Protein AF-A0A5J9T628-F1 (afdb_monomer)

Structure (mmCIF, N/CA/C/O backbone):
data_AF-A0A5J9T628-F1
#
_entry.id   AF-A0A5J9T628-F1
#
loop_
_atom_site.group_PDB
_atom_site.id
_atom_site.type_symbol
_atom_site.label_atom_id
_atom_site.label_alt_id
_atom_site.label_comp_id
_atom_site.label_asym_id
_atom_site.label_entity_id
_atom_site.label_seq_id
_atom_site.pdbx_PDB_ins_code
_atom_site.Cartn_x
_atom_site.Cartn_y
_atom_site.Cartn_z
_atom_site.occupancy
_atom_site.B_iso_or_equiv
_atom_site.auth_seq_id
_atom_site.auth_comp_id
_atom_site.auth_asym_id
_atom_site.auth_atom_id
_atom_site.pdbx_PDB_model_num
ATOM 1 N N . MET A 1 1 ? 16.842 4.714 -14.195 1.00 42.12 1 MET A N 1
ATOM 2 C CA . MET A 1 1 ? 15.556 5.213 -13.663 1.00 42.12 1 MET A CA 1
ATOM 3 C C . MET A 1 1 ? 15.803 5.687 -12.244 1.00 42.12 1 MET A C 1
ATOM 5 O O . MET A 1 1 ? 16.270 4.895 -11.438 1.00 42.12 1 MET A O 1
ATOM 9 N N . LEU A 1 2 ? 15.617 6.976 -11.958 1.00 43.69 2 LEU A N 1
ATOM 10 C CA . LEU A 1 2 ? 15.741 7.476 -10.588 1.00 43.69 2 LEU A CA 1
ATOM 11 C C . LEU A 1 2 ? 14.472 7.066 -9.833 1.00 43.69 2 LEU A C 1
ATOM 13 O O . LEU A 1 2 ? 13.402 7.602 -10.114 1.00 43.69 2 LEU A O 1
ATOM 17 N N . VAL A 1 3 ? 14.582 6.124 -8.895 1.00 52.53 3 VAL A N 1
ATOM 18 C CA . VAL A 1 3 ? 13.512 5.878 -7.921 1.00 52.53 3 VAL A CA 1
ATOM 19 C C . VAL A 1 3 ? 13.426 7.137 -7.067 1.00 52.53 3 VAL A C 1
ATOM 21 O O . VAL A 1 3 ? 14.345 7.440 -6.304 1.00 52.53 3 VAL A O 1
ATOM 24 N N . ARG A 1 4 ? 12.377 7.938 -7.266 1.00 54.97 4 ARG A N 1
ATOM 25 C CA . ARG A 1 4 ? 12.189 9.161 -6.488 1.00 54.97 4 ARG A CA 1
ATOM 26 C C . ARG A 1 4 ? 11.951 8.772 -5.024 1.00 54.97 4 ARG A C 1
ATOM 28 O O . ARG A 1 4 ? 11.058 7.968 -4.761 1.00 54.97 4 ARG A O 1
ATOM 35 N N . PRO A 1 5 ? 12.730 9.307 -4.068 1.00 55.50 5 PRO A N 1
ATOM 36 C CA . PRO A 1 5 ? 12.501 9.033 -2.657 1.00 55.50 5 PRO A CA 1
ATOM 37 C C . PRO A 1 5 ? 11.114 9.539 -2.243 1.00 55.50 5 PRO A C 1
ATOM 39 O O . PRO A 1 5 ? 10.674 10.597 -2.695 1.00 55.50 5 PRO A O 1
ATOM 42 N N . ARG A 1 6 ? 10.426 8.773 -1.387 1.00 59.06 6 ARG A N 1
ATOM 43 C CA . ARG A 1 6 ? 9.076 9.098 -0.908 1.00 59.06 6 ARG A CA 1
ATOM 44 C C . ARG A 1 6 ? 9.070 10.454 -0.181 1.00 59.06 6 ARG A C 1
ATOM 46 O O . ARG A 1 6 ? 9.740 10.571 0.847 1.00 59.06 6 ARG A O 1
ATOM 53 N N . PRO A 1 7 ? 8.321 11.469 -0.652 1.00 58.69 7 PRO A N 1
ATOM 54 C CA . PRO A 1 7 ? 8.175 12.715 0.091 1.00 58.69 7 PRO A CA 1
ATOM 55 C C . PRO A 1 7 ? 7.402 12.490 1.398 1.00 58.69 7 PRO A C 1
ATOM 57 O O . PRO A 1 7 ? 6.512 11.647 1.477 1.00 58.69 7 PRO A O 1
ATOM 60 N N . SER A 1 8 ? 7.680 13.299 2.422 1.00 58.09 8 SER A N 1
ATOM 61 C CA . SER A 1 8 ? 6.969 13.282 3.715 1.00 58.09 8 SER A CA 1
ATOM 62 C C . SER A 1 8 ? 5.452 13.518 3.597 1.00 58.09 8 SER A C 1
ATOM 64 O O . SER A 1 8 ? 4.699 13.138 4.490 1.00 58.09 8 SER A O 1
ATOM 66 N N . SER A 1 9 ? 5.005 14.081 2.469 1.00 57.72 9 SER A N 1
ATOM 67 C CA . SER A 1 9 ? 3.599 14.265 2.077 1.00 57.72 9 SER A CA 1
ATOM 68 C C . SER A 1 9 ? 2.857 12.950 1.753 1.00 57.72 9 SER A C 1
ATOM 70 O O . SER A 1 9 ? 1.634 12.921 1.709 1.00 57.72 9 SER A O 1
ATOM 72 N N . CYS A 1 10 ? 3.578 11.840 1.556 1.00 67.88 10 CYS A N 1
ATOM 73 C CA . CYS A 1 10 ? 3.021 10.518 1.241 1.00 67.88 10 CYS A CA 1
ATOM 74 C C . CYS A 1 10 ? 2.505 9.712 2.428 1.00 67.88 10 CYS A C 1
ATOM 76 O O . CYS A 1 10 ? 2.145 8.542 2.267 1.00 67.88 10 CYS A O 1
ATOM 78 N N . ARG A 1 11 ? 2.578 10.266 3.637 1.00 67.12 11 ARG A N 1
ATOM 79 C CA . ARG A 1 11 ? 2.102 9.555 4.815 1.00 67.12 11 ARG A CA 1
ATOM 80 C C . ARG A 1 11 ? 0.622 9.253 4.619 1.00 67.12 11 ARG A C 1
ATOM 82 O O . ARG A 1 11 ? -0.136 10.145 4.228 1.00 67.12 11 ARG A O 1
ATOM 89 N N . VAL A 1 12 ? 0.198 8.029 4.922 1.00 68.06 12 VAL A N 1
ATOM 90 C CA . VAL A 1 12 ? -1.226 7.759 5.068 1.00 68.06 12 VAL A CA 1
ATOM 91 C C . VAL A 1 12 ? -1.638 8.545 6.302 1.00 68.06 12 VAL A C 1
ATOM 93 O O . VAL A 1 12 ? -1.430 8.120 7.434 1.00 68.06 12 VAL A O 1
ATOM 96 N N . THR A 1 13 ? -2.136 9.767 6.096 1.00 58.00 13 THR A N 1
ATOM 97 C CA . THR A 1 13 ? -2.613 10.582 7.212 1.00 58.00 13 THR A CA 1
ATOM 98 C C . THR A 1 13 ? -3.650 9.745 7.944 1.00 58.00 13 THR A C 1
ATOM 100 O O .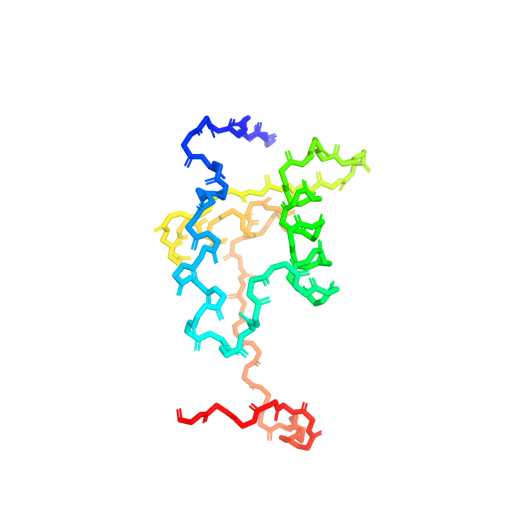 THR A 1 13 ? -4.610 9.265 7.338 1.00 58.00 13 THR A O 1
ATOM 103 N N . SER A 1 14 ? -3.407 9.494 9.228 1.00 56.66 14 SER A N 1
ATOM 104 C CA . SER A 1 14 ? -4.252 8.683 10.091 1.00 56.66 14 SER A CA 1
ATOM 105 C C . SER A 1 14 ? -5.567 9.414 10.349 1.00 56.66 14 SER A C 1
ATOM 107 O O . SER A 1 14 ? -5.890 9.842 11.451 1.00 56.66 14 SER A O 1
ATOM 109 N N . ARG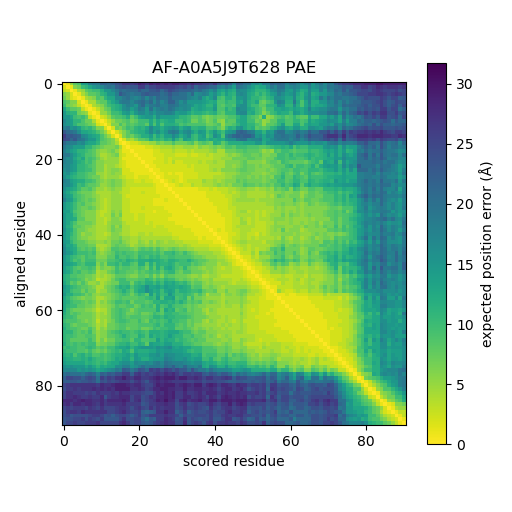 A 1 15 ? -6.406 9.523 9.319 1.00 57.03 15 ARG A N 1
ATOM 110 C CA . ARG A 1 15 ? -7.829 9.825 9.462 1.00 57.03 15 ARG A CA 1
ATOM 111 C C . ARG A 1 15 ? -8.578 8.554 9.875 1.00 57.03 15 ARG A C 1
ATOM 113 O O . ARG A 1 15 ? -9.704 8.320 9.434 1.00 57.03 15 ARG A O 1
ATOM 120 N N . THR A 1 16 ? -7.933 7.726 10.701 1.00 62.97 16 THR A N 1
ATOM 121 C CA . THR A 1 16 ? -8.385 6.397 11.102 1.00 62.97 16 THR A CA 1
ATOM 122 C C . THR A 1 16 ? -9.777 6.444 11.730 1.00 62.97 16 THR A C 1
ATOM 124 O O . THR A 1 16 ? -10.605 5.662 11.282 1.00 62.97 16 THR A O 1
ATOM 127 N N . PRO A 1 17 ? -10.171 7.407 12.593 1.00 70.88 17 PRO A N 1
ATOM 128 C CA . PRO A 1 17 ? -11.505 7.357 13.195 1.00 70.88 17 PRO A CA 1
ATOM 129 C C . PRO A 1 17 ? -12.634 7.571 12.177 1.00 70.88 17 PRO A C 1
ATOM 131 O O . PRO A 1 17 ? -13.611 6.830 12.161 1.00 70.88 17 PRO A O 1
ATOM 134 N N . ALA A 1 18 ? -12.496 8.558 11.284 1.00 80.88 18 ALA A N 1
ATOM 135 C CA . ALA A 1 18 ? -13.539 8.867 10.304 1.00 80.88 18 ALA A CA 1
ATOM 136 C C . ALA A 1 18 ? -13.590 7.845 9.159 1.00 80.88 18 ALA A C 1
ATOM 138 O O . ALA A 1 18 ? -14.657 7.612 8.594 1.00 80.88 18 ALA A O 1
ATOM 139 N N . ALA A 1 19 ? -12.450 7.253 8.792 1.00 81.06 19 ALA A N 1
ATOM 140 C CA . ALA A 1 19 ? -12.404 6.166 7.821 1.00 81.06 19 ALA A CA 1
ATOM 141 C C . ALA A 1 19 ? -13.021 4.883 8.397 1.00 81.06 19 ALA A C 1
ATOM 143 O O . ALA A 1 19 ? -13.889 4.297 7.757 1.00 81.06 19 ALA A O 1
ATOM 144 N N . LEU A 1 20 ? -12.655 4.503 9.625 1.00 84.94 20 LEU A N 1
ATOM 145 C CA . LEU A 1 20 ? -13.232 3.348 10.317 1.00 84.94 20 LEU A CA 1
ATOM 146 C C . LEU A 1 20 ? -14.747 3.509 10.495 1.00 84.94 20 LEU A C 1
ATOM 148 O O . LEU A 1 20 ? -15.493 2.594 10.161 1.00 84.94 20 LEU A O 1
ATOM 152 N N . ALA A 1 21 ? -15.216 4.695 10.899 1.00 86.75 21 ALA A N 1
ATOM 153 C CA . ALA A 1 21 ? -16.646 4.982 11.020 1.00 86.75 21 ALA A CA 1
ATOM 154 C C . ALA A 1 21 ? -17.398 4.829 9.686 1.00 86.75 21 ALA A C 1
ATOM 156 O O . ALA A 1 21 ? -18.469 4.230 9.654 1.00 86.75 21 ALA A O 1
ATOM 157 N N . ARG A 1 22 ? -16.830 5.314 8.572 1.00 87.12 22 ARG A N 1
ATOM 158 C CA . ARG A 1 22 ? -17.414 5.131 7.227 1.00 87.12 22 ARG A CA 1
ATOM 159 C C . ARG A 1 22 ? -17.491 3.670 6.803 1.00 87.12 22 ARG A C 1
ATOM 161 O O . ARG A 1 22 ? -18.385 3.309 6.049 1.00 87.12 22 ARG A O 1
ATOM 168 N N . LEU A 1 23 ? -16.558 2.854 7.276 1.00 85.62 23 LEU A N 1
ATOM 169 C CA . LEU A 1 23 ? -16.504 1.423 7.002 1.00 85.62 23 LEU A CA 1
ATOM 170 C C . LEU A 1 23 ? -17.324 0.599 8.008 1.00 85.62 23 LEU A C 1
ATOM 172 O O . LEU A 1 23 ? -17.359 -0.622 7.898 1.00 85.62 23 LEU A O 1
ATOM 176 N N . GLY A 1 24 ? -17.967 1.239 8.993 1.00 91.69 24 GLY A N 1
ATOM 177 C CA . GLY A 1 24 ? -18.705 0.547 10.051 1.00 91.69 24 GLY A CA 1
ATOM 178 C C . GLY A 1 24 ? -17.810 -0.254 11.003 1.00 91.69 24 GLY A C 1
ATOM 179 O O . GLY A 1 24 ? -18.285 -1.169 11.671 1.00 91.69 24 GLY A O 1
ATOM 180 N N . VAL A 1 25 ? -16.517 0.068 11.071 1.00 90.06 25 VAL A N 1
ATOM 181 C CA . VAL A 1 25 ? -15.552 -0.614 11.938 1.00 90.06 25 VAL A CA 1
ATOM 182 C C . VAL A 1 25 ? -15.484 0.107 13.279 1.00 90.06 25 VAL A C 1
ATOM 184 O O . VAL A 1 25 ? -15.156 1.293 13.352 1.00 90.06 25 VAL A O 1
ATOM 187 N N . ALA A 1 26 ? -15.779 -0.619 14.358 1.00 90.19 26 ALA A N 1
ATOM 188 C CA . ALA A 1 26 ? -15.690 -0.081 15.708 1.00 90.19 26 ALA A CA 1
ATOM 189 C C . ALA A 1 26 ? -14.239 0.281 16.058 1.00 90.19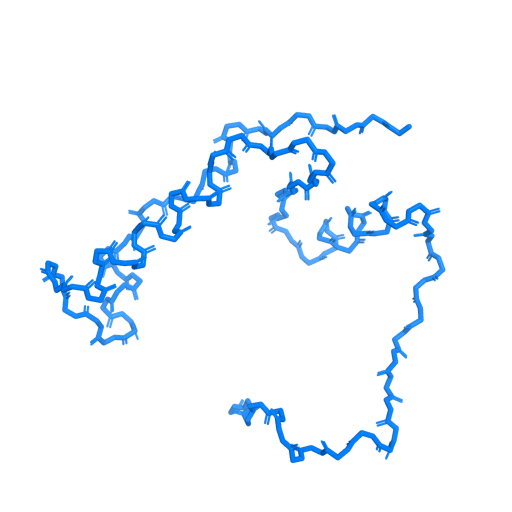 26 ALA A C 1
ATOM 191 O O . ALA A 1 26 ? -13.322 -0.533 15.899 1.00 90.19 26 ALA A O 1
ATOM 192 N N . ALA A 1 27 ? -14.038 1.495 16.572 1.00 85.88 27 ALA A N 1
ATOM 193 C CA . ALA A 1 27 ? -12.748 1.915 17.104 1.00 85.88 27 ALA A CA 1
ATOM 194 C C . ALA A 1 27 ? -12.317 0.988 18.256 1.00 85.88 27 ALA A C 1
ATOM 196 O O . ALA A 1 27 ? -13.147 0.565 19.060 1.00 85.88 27 ALA A O 1
ATOM 197 N N . GLY A 1 28 ? -11.028 0.644 18.318 1.00 86.75 28 GLY A N 1
ATOM 198 C CA . GLY A 1 28 ? -10.486 -0.270 19.332 1.00 86.75 28 GLY A CA 1
ATOM 199 C C . GLY A 1 28 ? -10.836 -1.751 19.135 1.00 86.75 28 GLY A C 1
ATOM 200 O O . GLY A 1 28 ? -10.431 -2.581 19.945 1.00 86.75 28 GLY A O 1
ATOM 201 N N . SER A 1 29 ? -11.563 -2.112 18.073 1.00 92.19 29 SER A N 1
ATOM 202 C CA . SER A 1 29 ? -11.776 -3.518 17.714 1.00 92.19 29 SER A CA 1
ATOM 203 C C . SER A 1 29 ? -10.501 -4.167 17.165 1.00 92.19 29 SER A C 1
ATOM 205 O O . SER A 1 29 ? -9.609 -3.491 16.651 1.00 92.19 29 SER A O 1
ATOM 207 N N . ALA A 1 30 ? -10.446 -5.503 17.188 1.00 93.56 30 ALA A N 1
ATOM 208 C CA . ALA A 1 30 ? -9.367 -6.255 16.544 1.00 93.56 30 ALA A CA 1
ATOM 209 C C . ALA A 1 30 ? -9.262 -5.951 15.035 1.00 93.56 30 ALA A C 1
ATOM 211 O O . ALA A 1 30 ? -8.163 -5.866 14.496 1.00 93.56 30 ALA A O 1
ATOM 212 N N . ALA A 1 31 ? -10.398 -5.721 14.367 1.00 89.81 31 ALA A N 1
ATOM 213 C CA . ALA A 1 31 ? -10.429 -5.332 12.959 1.00 89.81 31 ALA A CA 1
ATOM 214 C C . ALA A 1 31 ? -9.774 -3.961 12.728 1.00 89.81 31 ALA A C 1
ATOM 216 O O . ALA A 1 31 ? -8.974 -3.813 11.807 1.00 89.81 31 ALA A O 1
ATOM 21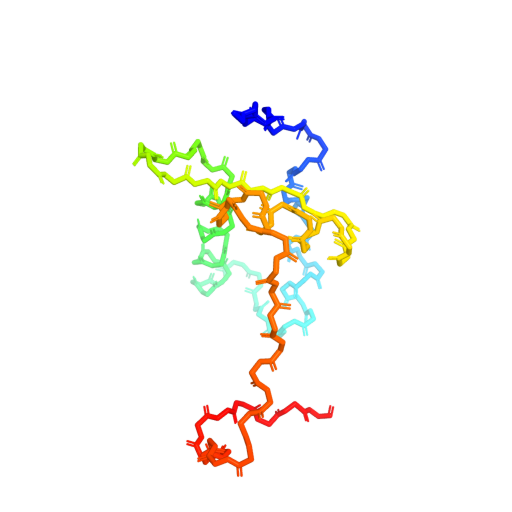7 N N . ALA A 1 32 ? -10.057 -2.975 13.588 1.00 89.81 32 ALA A N 1
ATOM 218 C CA . ALA A 1 32 ? -9.404 -1.669 13.521 1.00 89.81 32 ALA A CA 1
ATOM 219 C C . ALA A 1 32 ? -7.883 -1.783 13.721 1.00 89.81 32 ALA A C 1
ATOM 221 O O . ALA A 1 32 ? -7.127 -1.183 12.960 1.00 89.81 32 ALA A O 1
ATOM 222 N N . ALA A 1 33 ? -7.436 -2.598 14.681 1.00 89.94 33 ALA A N 1
ATOM 223 C CA . ALA A 1 33 ? -6.012 -2.822 14.932 1.00 89.94 33 ALA A CA 1
ATOM 224 C C . ALA A 1 33 ? -5.298 -3.464 13.727 1.00 89.94 33 ALA A C 1
ATOM 226 O O . ALA A 1 33 ? -4.194 -3.059 13.366 1.00 89.94 33 ALA A O 1
ATOM 227 N N . GLU A 1 34 ? -5.939 -4.425 13.059 1.00 90.62 34 GLU A N 1
ATOM 228 C CA . GLU A 1 34 ? -5.365 -5.078 11.878 1.00 90.62 34 GLU A CA 1
ATOM 229 C C . GLU A 1 34 ? -5.312 -4.144 10.658 1.00 90.62 34 GLU A C 1
ATOM 231 O O . GLU A 1 34 ? -4.345 -4.155 9.888 1.00 90.62 34 GLU A O 1
ATOM 236 N N . MET A 1 35 ? -6.315 -3.276 10.504 1.00 88.94 35 MET A N 1
ATOM 237 C CA . MET A 1 35 ? -6.289 -2.216 9.495 1.00 88.94 35 MET A CA 1
ATOM 238 C C . MET A 1 35 ? -5.146 -1.230 9.755 1.00 88.94 35 MET A C 1
ATOM 240 O O . MET A 1 35 ? -4.397 -0.917 8.831 1.00 88.94 35 MET A O 1
ATOM 244 N N . GLU A 1 36 ? -4.959 -0.781 10.998 1.00 86.25 36 GLU A N 1
ATOM 245 C CA . GLU A 1 36 ? -3.838 0.089 11.378 1.00 86.25 36 GLU A CA 1
ATOM 246 C C . GLU A 1 36 ? -2.484 -0.579 11.122 1.00 86.25 36 GLU A C 1
ATOM 248 O O . GLU A 1 36 ? -1.588 0.043 10.546 1.00 86.25 36 GLU A O 1
ATOM 253 N N . ARG A 1 37 ? -2.354 -1.868 11.455 1.00 87.00 37 ARG A N 1
ATOM 254 C CA . ARG A 1 37 ? -1.159 -2.664 11.149 1.00 87.00 37 ARG A CA 1
ATOM 255 C C . ARG A 1 37 ? -0.876 -2.685 9.647 1.00 87.00 37 ARG A C 1
ATOM 257 O O . ARG A 1 37 ? 0.263 -2.474 9.231 1.00 87.00 37 ARG A O 1
ATOM 264 N N . THR A 1 38 ? -1.908 -2.903 8.835 1.00 85.88 38 THR A N 1
ATOM 265 C CA . THR A 1 38 ? -1.802 -2.933 7.370 1.00 85.88 38 THR A CA 1
ATOM 266 C C . THR A 1 38 ? -1.354 -1.589 6.806 1.00 85.88 38 THR A C 1
ATOM 268 O O . THR A 1 38 ? -0.420 -1.545 6.006 1.00 85.88 38 THR A O 1
ATOM 271 N N . LEU A 1 39 ? -1.944 -0.488 7.274 1.00 83.31 39 LEU A N 1
ATOM 272 C CA . LEU A 1 39 ? -1.525 0.860 6.883 1.00 83.31 39 LEU A CA 1
ATOM 273 C C . LEU A 1 39 ? -0.071 1.139 7.286 1.00 83.31 39 LEU A C 1
ATOM 275 O O . LEU A 1 39 ? 0.692 1.681 6.488 1.00 83.31 39 LEU A O 1
ATOM 279 N N . GLY A 1 40 ? 0.344 0.695 8.475 1.00 82.44 40 GLY A N 1
ATOM 280 C CA . GLY A 1 40 ? 1.731 0.793 8.928 1.00 82.44 40 GLY A CA 1
ATOM 281 C C . GLY A 1 40 ? 2.714 0.092 7.987 1.00 82.44 40 GLY A C 1
ATOM 282 O O . GLY A 1 40 ? 3.753 0.659 7.654 1.00 82.44 40 GLY A O 1
ATOM 283 N N . MET A 1 41 ? 2.373 -1.097 7.474 1.00 81.94 41 MET A N 1
ATOM 284 C CA . MET A 1 41 ? 3.200 -1.802 6.479 1.00 81.94 41 MET A CA 1
ATOM 285 C C . MET A 1 41 ? 3.342 -1.029 5.158 1.00 81.94 41 MET A C 1
ATOM 287 O O . MET A 1 41 ? 4.375 -1.111 4.489 1.00 81.94 41 MET A O 1
ATOM 291 N N . CYS A 1 42 ? 2.336 -0.250 4.762 1.00 78.88 42 CYS A N 1
ATOM 292 C CA . CYS A 1 42 ? 2.451 0.605 3.582 1.00 78.88 42 CYS A CA 1
ATOM 293 C C . CYS A 1 42 ? 3.478 1.732 3.788 1.00 78.88 42 CYS A C 1
ATOM 295 O O . CYS A 1 42 ? 4.116 2.157 2.818 1.00 78.88 42 CYS A O 1
ATOM 297 N N . GLU A 1 43 ? 3.670 2.191 5.030 1.00 78.38 43 GLU A N 1
ATOM 298 C CA . GLU A 1 43 ? 4.609 3.259 5.402 1.00 78.38 43 GLU A CA 1
ATOM 299 C C . GLU A 1 43 ? 6.030 2.770 5.687 1.00 78.38 43 GLU A C 1
ATOM 301 O O . GLU A 1 43 ? 6.965 3.572 5.616 1.00 78.38 43 GLU A O 1
ATOM 306 N N . THR A 1 44 ? 6.224 1.477 5.963 1.00 80.50 44 THR A N 1
ATOM 307 C CA . THR A 1 44 ? 7.574 0.936 6.157 1.00 80.50 44 THR A CA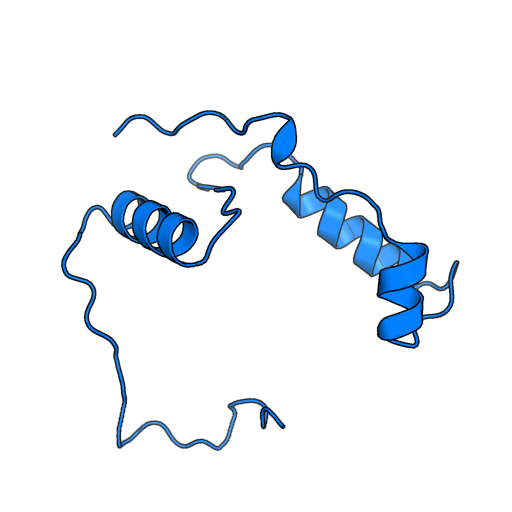 1
ATOM 308 C C . THR A 1 44 ? 8.435 1.148 4.907 1.00 80.50 44 THR A C 1
ATOM 310 O O . THR A 1 44 ? 7.904 1.214 3.784 1.00 80.50 44 THR A O 1
ATOM 313 N N . PRO A 1 45 ? 9.769 1.241 5.070 1.00 79.31 45 PRO A N 1
ATOM 314 C CA . PRO A 1 45 ? 10.690 1.230 3.942 1.00 79.31 45 PRO A CA 1
ATOM 315 C C . PRO A 1 45 ? 10.371 0.081 2.981 1.00 79.31 45 PRO A C 1
ATOM 317 O O . PRO A 1 45 ? 9.915 -0.985 3.404 1.00 79.31 45 PRO A O 1
ATOM 320 N N . SER A 1 46 ? 10.565 0.312 1.686 1.00 78.12 46 SER A N 1
ATOM 321 C CA . SER A 1 46 ? 10.441 -0.745 0.685 1.00 78.12 46 SER A CA 1
ATOM 322 C C . SER A 1 46 ? 11.434 -1.867 0.973 1.00 78.12 46 SER A C 1
ATOM 324 O O . SER A 1 46 ? 12.583 -1.610 1.346 1.00 78.12 46 SER A O 1
ATOM 326 N N . LEU A 1 47 ? 10.995 -3.112 0.789 1.00 80.25 47 LEU A N 1
ATOM 327 C CA . LEU A 1 47 ? 11.915 -4.243 0.781 1.00 80.25 47 LEU A CA 1
ATOM 328 C C . LEU A 1 47 ? 12.820 -4.175 -0.460 1.00 80.25 47 LEU A C 1
ATOM 330 O O . LEU A 1 47 ? 12.535 -3.477 -1.435 1.00 80.25 47 LEU A O 1
ATOM 334 N N . ALA A 1 48 ? 13.931 -4.912 -0.436 1.00 77.69 48 ALA A N 1
ATOM 335 C CA . ALA A 1 48 ? 14.810 -5.013 -1.595 1.00 77.69 48 ALA A CA 1
ATOM 336 C C . ALA A 1 48 ? 14.037 -5.576 -2.804 1.00 77.69 48 ALA A C 1
ATOM 338 O O . ALA A 1 48 ? 13.456 -6.655 -2.723 1.00 77.69 48 ALA A O 1
ATOM 339 N N . GLY A 1 49 ? 14.024 -4.830 -3.912 1.00 77.69 49 GLY A N 1
ATOM 340 C CA . GLY A 1 49 ? 13.272 -5.177 -5.124 1.00 77.69 49 GLY A CA 1
ATOM 341 C C . GLY A 1 49 ? 11.812 -4.708 -5.139 1.00 77.69 49 GLY A C 1
ATOM 342 O O . GLY A 1 49 ? 11.164 -4.809 -6.176 1.00 77.69 49 GLY A O 1
ATOM 343 N N . GLU A 1 50 ? 11.295 -4.155 -4.040 1.00 77.69 50 GLU A N 1
ATOM 344 C CA . GLU A 1 50 ? 9.960 -3.562 -3.990 1.00 77.69 50 GLU A CA 1
ATOM 345 C C . GLU A 1 50 ? 10.013 -2.075 -4.361 1.00 77.69 50 GLU A C 1
ATOM 347 O O . GLU A 1 50 ? 10.828 -1.310 -3.838 1.00 77.69 50 GLU A O 1
ATOM 352 N N . ALA A 1 51 ? 9.097 -1.645 -5.229 1.00 76.69 51 ALA A N 1
ATOM 353 C CA . ALA A 1 51 ? 8.913 -0.241 -5.557 1.00 76.69 51 ALA A CA 1
ATOM 354 C C . ALA A 1 51 ? 7.588 0.253 -4.972 1.00 76.69 51 ALA A C 1
ATOM 356 O O . ALA A 1 51 ? 6.513 -0.186 -5.378 1.00 76.69 51 ALA A O 1
ATOM 357 N N . LYS A 1 52 ? 7.666 1.170 -4.003 1.00 77.56 52 LYS A N 1
ATOM 358 C CA . LYS A 1 52 ? 6.482 1.805 -3.428 1.00 77.56 52 LYS A CA 1
ATOM 359 C C . LYS A 1 52 ? 6.412 3.275 -3.843 1.00 77.56 52 LYS A C 1
ATOM 361 O O . LYS A 1 52 ? 7.275 4.065 -3.459 1.00 77.56 52 LYS A O 1
ATOM 366 N N . PHE A 1 53 ? 5.343 3.654 -4.533 1.00 78.50 53 PHE A N 1
ATOM 367 C CA . PHE A 1 53 ? 5.132 5.008 -5.048 1.00 78.50 53 PHE A CA 1
ATOM 368 C C . PHE A 1 53 ? 3.999 5.718 -4.317 1.00 78.50 53 PHE A C 1
ATOM 370 O O . PHE A 1 53 ? 3.165 5.079 -3.674 1.00 78.50 53 PHE A O 1
ATOM 377 N N . CYS A 1 54 ? 3.983 7.043 -4.403 1.00 78.50 54 CYS A N 1
ATOM 378 C CA . CYS A 1 54 ? 2.885 7.835 -3.879 1.00 78.50 54 CYS A CA 1
ATOM 379 C C . CYS A 1 54 ? 2.239 8.598 -5.011 1.00 78.50 54 CYS A C 1
ATOM 381 O O . CYS A 1 54 ? 2.866 9.463 -5.617 1.00 78.50 54 CYS A O 1
ATOM 383 N N . ALA A 1 55 ? 0.960 8.336 -5.211 1.00 77.38 55 ALA A N 1
ATOM 384 C CA . ALA A 1 55 ? 0.169 9.037 -6.189 1.00 77.38 55 ALA A CA 1
ATOM 385 C C . ALA A 1 55 ? -0.900 9.861 -5.475 1.00 77.38 55 ALA A C 1
ATOM 387 O O . ALA A 1 55 ? -1.698 9.333 -4.702 1.00 77.38 55 ALA A O 1
ATOM 388 N N . THR A 1 56 ? -0.906 11.167 -5.723 1.00 78.00 56 THR A N 1
ATOM 389 C CA . THR A 1 56 ? -1.975 12.077 -5.284 1.00 78.00 56 THR A CA 1
ATOM 390 C C . THR A 1 56 ? -3.052 12.253 -6.356 1.00 78.00 56 THR A C 1
ATOM 392 O O . THR A 1 56 ? -4.056 12.915 -6.109 1.00 78.00 56 THR A O 1
ATOM 395 N N . SER A 1 57 ? -2.850 11.660 -7.537 1.00 80.19 57 SER A N 1
ATOM 396 C CA . SER A 1 57 ? -3.797 11.617 -8.649 1.00 80.19 57 SER A CA 1
ATOM 397 C C . SER A 1 57 ? -3.693 10.283 -9.391 1.00 80.19 57 SER A C 1
ATOM 399 O O . SER A 1 57 ? -2.716 9.547 -9.233 1.00 80.19 57 SER A O 1
ATOM 401 N N . LEU A 1 58 ? -4.697 9.969 -10.209 1.00 84.38 58 LEU A N 1
ATOM 402 C CA . LEU A 1 58 ? -4.700 8.749 -11.015 1.00 84.38 58 LEU A CA 1
ATOM 403 C C . LEU A 1 58 ? -3.598 8.774 -12.085 1.00 84.38 58 LEU A C 1
ATOM 405 O O . LEU A 1 58 ? -2.953 7.761 -12.333 1.00 84.38 58 LEU A O 1
ATOM 409 N N . GLU A 1 59 ? -3.341 9.933 -12.682 1.00 86.62 59 GLU A N 1
ATOM 410 C CA . GLU A 1 59 ? -2.312 10.120 -13.709 1.00 86.62 59 GLU A CA 1
ATOM 411 C C . GLU A 1 59 ? -0.915 9.866 -13.141 1.00 86.62 59 GLU A C 1
ATOM 413 O O . GLU A 1 59 ? -0.119 9.158 -13.754 1.00 86.62 59 GLU A O 1
ATOM 418 N N . ALA A 1 60 ? -0.635 10.380 -11.938 1.00 84.88 60 ALA A N 1
ATOM 419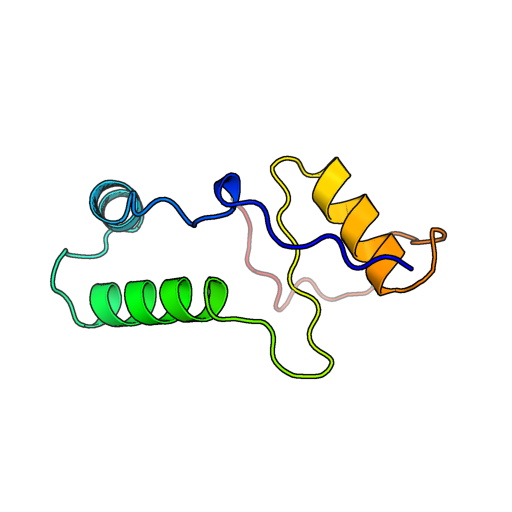 C CA . ALA A 1 60 ? 0.627 10.125 -11.248 1.00 84.88 60 ALA A CA 1
ATOM 420 C C . ALA A 1 60 ? 0.812 8.630 -10.941 1.00 84.88 60 ALA A C 1
ATOM 422 O O . ALA A 1 60 ? 1.909 8.102 -11.101 1.00 84.88 60 ALA A O 1
ATOM 423 N N . LEU A 1 61 ? -0.271 7.936 -10.567 1.00 84.94 61 LEU A N 1
ATOM 424 C CA . LEU A 1 61 ? -0.249 6.490 -10.334 1.00 84.94 61 L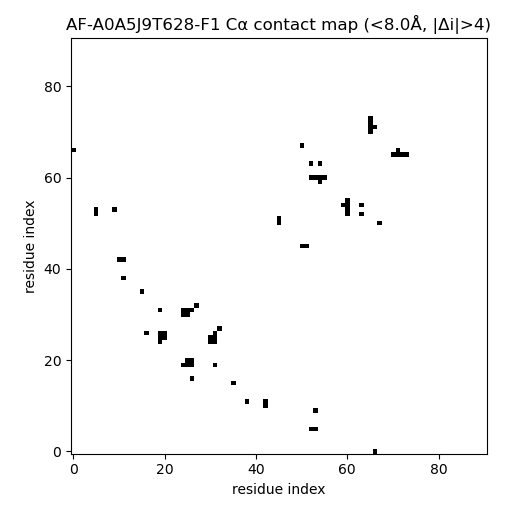EU A CA 1
ATOM 425 C C . LEU A 1 61 ? 0.126 5.724 -11.605 1.00 84.94 61 LEU A C 1
ATOM 427 O O . LEU A 1 61 ? 0.938 4.802 -11.549 1.00 84.94 61 LEU A O 1
ATOM 431 N N . LEU A 1 62 ? -0.458 6.102 -12.744 1.00 87.25 62 LEU A N 1
ATOM 432 C CA . LEU A 1 62 ? -0.199 5.451 -14.027 1.00 87.25 62 LEU A CA 1
ATOM 433 C C . LEU A 1 62 ? 1.225 5.708 -14.524 1.00 87.25 62 LEU A C 1
ATOM 435 O O . LEU A 1 62 ? 1.884 4.766 -14.958 1.00 87.25 62 LEU A O 1
ATOM 439 N N . GLU A 1 63 ? 1.725 6.942 -14.431 1.00 88.56 63 GLU A N 1
ATOM 440 C CA . GLU A 1 63 ? 3.110 7.256 -14.809 1.00 88.56 63 GLU A CA 1
ATOM 441 C C . GLU A 1 63 ? 4.124 6.485 -13.954 1.00 88.56 63 GLU A C 1
ATOM 443 O O . GLU A 1 63 ? 5.079 5.927 -14.498 1.00 88.56 63 GLU A O 1
ATOM 448 N N . ASP A 1 64 ? 3.901 6.382 -12.640 1.00 86.31 64 ASP A N 1
ATOM 449 C CA . ASP A 1 64 ? 4.774 5.606 -11.754 1.00 86.31 64 ASP A CA 1
ATOM 450 C C . ASP A 1 64 ? 4.703 4.099 -12.055 1.00 86.31 64 ASP A C 1
ATOM 452 O O . ASP A 1 64 ? 5.732 3.417 -12.058 1.00 86.31 64 ASP A O 1
ATOM 456 N N . ALA A 1 65 ? 3.517 3.569 -12.374 1.00 85.94 65 ALA A N 1
ATOM 457 C CA . ALA A 1 65 ? 3.354 2.175 -12.788 1.00 85.94 65 ALA A CA 1
ATOM 458 C C . ALA A 1 65 ? 4.093 1.884 -14.105 1.00 85.94 65 ALA A C 1
ATOM 460 O O . ALA A 1 65 ? 4.843 0.911 -14.191 1.00 85.94 65 ALA A O 1
ATOM 461 N N . MET A 1 66 ? 3.944 2.752 -15.107 1.00 89.62 66 MET A N 1
ATOM 462 C CA . MET A 1 66 ? 4.672 2.677 -16.379 1.00 89.62 66 MET A CA 1
ATOM 463 C C . MET A 1 66 ? 6.187 2.738 -16.169 1.00 89.62 66 MET A C 1
ATOM 465 O O . MET A 1 66 ? 6.935 1.926 -16.719 1.00 89.62 66 MET A O 1
ATOM 469 N N . ALA A 1 67 ? 6.651 3.650 -15.313 1.00 86.62 67 ALA A N 1
ATOM 470 C CA . ALA A 1 67 ? 8.057 3.746 -14.946 1.00 86.62 67 ALA A CA 1
ATOM 471 C C . ALA A 1 67 ? 8.562 2.466 -14.259 1.00 86.62 67 ALA A C 1
ATOM 473 O O . ALA A 1 67 ? 9.654 1.999 -14.583 1.00 86.62 67 ALA A O 1
ATOM 474 N N . GLY A 1 68 ? 7.768 1.878 -13.359 1.00 83.38 68 GLY A N 1
ATOM 475 C CA . GLY A 1 68 ? 8.081 0.614 -12.689 1.00 83.38 68 GLY A CA 1
ATOM 476 C C . GLY A 1 68 ? 8.151 -0.580 -13.645 1.00 83.38 68 GLY A C 1
ATOM 477 O O . GLY A 1 68 ? 9.036 -1.420 -13.508 1.00 83.38 68 GLY A O 1
ATOM 478 N N . LEU A 1 69 ? 7.267 -0.633 -14.645 1.00 86.19 69 LEU A N 1
ATOM 479 C CA . LEU A 1 69 ? 7.277 -1.651 -15.705 1.00 86.19 69 LEU A CA 1
ATOM 480 C C . LEU A 1 69 ? 8.370 -1.410 -16.757 1.00 86.19 69 LEU A C 1
ATOM 482 O O . LEU A 1 69 ? 8.650 -2.283 -17.575 1.00 86.19 69 LEU A O 1
ATOM 486 N N . GLY A 1 70 ? 8.963 -0.216 -16.765 1.00 88.38 70 GLY A N 1
ATOM 487 C CA . GLY A 1 70 ? 9.916 0.215 -17.778 1.00 88.38 70 GLY A CA 1
ATOM 488 C C . GLY A 1 70 ? 9.313 0.380 -19.174 1.00 88.38 70 GLY A C 1
ATOM 489 O O . GLY A 1 70 ? 10.054 0.382 -20.155 1.00 88.38 70 GLY A O 1
ATOM 490 N N . THR A 1 71 ? 7.990 0.536 -19.273 1.00 87.56 71 THR A N 1
ATOM 491 C CA . THR A 1 71 ? 7.270 0.728 -20.536 1.00 87.56 71 THR A CA 1
ATOM 492 C C . THR A 1 71 ? 6.208 1.811 -20.409 1.00 87.56 71 THR A C 1
ATOM 494 O O . THR A 1 71 ? 5.584 1.967 -19.366 1.00 87.56 71 THR A O 1
ATOM 497 N N . ARG A 1 72 ? 5.989 2.555 -21.495 1.00 87.81 72 ARG A N 1
ATOM 498 C CA . ARG A 1 72 ? 4.849 3.474 -21.646 1.00 87.81 72 ARG A CA 1
ATOM 499 C C . ARG A 1 72 ? 3.729 2.898 -22.505 1.00 87.81 72 ARG A C 1
ATOM 501 O O . ARG A 1 72 ? 2.683 3.517 -22.653 1.00 87.81 72 ARG A O 1
ATOM 508 N N . ASP A 1 73 ? 3.967 1.725 -23.076 1.00 88.19 73 ASP A N 1
ATOM 509 C CA . ASP A 1 73 ? 3.014 1.019 -23.914 1.00 88.19 73 ASP A CA 1
ATOM 510 C C . ASP A 1 73 ? 2.186 0.076 -23.037 1.00 88.19 73 ASP A C 1
ATOM 512 O O . ASP A 1 73 ? 2.476 -1.115 -22.906 1.00 88.19 73 ASP A O 1
ATOM 516 N N . VAL A 1 74 ? 1.214 0.654 -22.329 1.00 80.38 74 VAL A N 1
ATOM 517 C CA . VAL A 1 74 ? 0.271 -0.088 -21.488 1.00 80.38 74 VAL A CA 1
ATOM 518 C C . VAL A 1 74 ? -1.076 -0.094 -22.186 1.00 80.38 74 VAL A C 1
ATOM 520 O O . VAL A 1 74 ? -1.744 0.932 -22.296 1.00 80.38 74 VAL A O 1
ATOM 523 N N . VAL A 1 75 ? -1.487 -1.269 -22.650 1.00 80.12 75 VAL A N 1
ATOM 524 C CA . VAL A 1 75 ? -2.796 -1.467 -23.268 1.00 80.12 75 VAL A CA 1
ATOM 525 C C . VAL A 1 75 ? -3.814 -1.912 -22.218 1.00 80.12 75 VAL A C 1
ATOM 527 O O . VAL A 1 75 ? -3.547 -2.850 -21.460 1.00 80.12 75 VAL A O 1
ATOM 530 N N . PRO A 1 76 ? -4.997 -1.276 -22.148 1.00 70.19 76 PRO A N 1
ATOM 531 C CA . PRO A 1 76 ? -6.061 -1.756 -21.287 1.00 70.19 76 PRO A CA 1
ATOM 532 C C . PRO A 1 76 ? -6.516 -3.125 -21.786 1.00 70.19 76 PRO A C 1
ATOM 534 O O . PRO A 1 76 ? -7.002 -3.271 -22.907 1.00 70.19 76 PRO A O 1
ATOM 537 N N . VAL A 1 77 ? -6.394 -4.138 -20.933 1.00 70.88 77 VAL A N 1
ATOM 538 C CA . VAL A 1 77 ? -6.966 -5.455 -21.201 1.00 70.88 77 VAL A CA 1
ATOM 539 C C . VAL A 1 77 ? -8.451 -5.396 -20.843 1.00 70.88 77 VAL A C 1
ATOM 541 O O . VAL A 1 77 ? -8.883 -5.863 -19.790 1.00 70.88 77 VAL A O 1
ATOM 544 N N . THR A 1 78 ? -9.265 -4.800 -21.713 1.00 59.12 78 THR A N 1
ATOM 545 C CA . THR A 1 78 ? -10.704 -5.069 -21.700 1.00 59.12 78 THR A CA 1
ATOM 546 C C . THR A 1 78 ? -10.888 -6.460 -22.285 1.00 59.12 78 THR A C 1
ATOM 548 O O . THR A 1 78 ? -10.929 -6.648 -23.493 1.00 59.12 78 THR A O 1
ATOM 551 N N . SER A 1 79 ? -10.927 -7.484 -21.434 1.00 50.62 79 SER A N 1
ATOM 552 C CA . SER A 1 79 ? -11.234 -8.829 -21.920 1.00 50.62 79 SER A CA 1
ATOM 553 C C . SER A 1 79 ? -12.741 -8.929 -22.171 1.00 50.62 79 SER A C 1
ATOM 555 O O . SER A 1 79 ? -13.491 -8.942 -21.193 1.00 50.62 79 SER A O 1
ATOM 557 N N . PRO A 1 80 ? -13.225 -9.072 -23.422 1.00 54.34 80 PRO A N 1
ATOM 558 C CA . PRO A 1 80 ? -14.609 -9.486 -23.665 1.00 54.34 80 PRO A CA 1
ATOM 559 C C . PRO A 1 80 ? -14.897 -10.901 -23.124 1.00 54.34 80 PRO A C 1
ATOM 561 O O . PRO A 1 80 ? -16.053 -11.304 -23.045 1.00 54.34 80 PRO A O 1
ATOM 564 N N . SER A 1 81 ? -13.856 -11.651 -22.744 1.00 52.47 81 SER A N 1
ATOM 565 C CA . SER A 1 81 ? -13.906 -13.053 -22.332 1.00 52.47 81 SER A CA 1
ATOM 566 C C . SER A 1 81 ? -13.548 -13.321 -20.868 1.00 52.47 81 SER A C 1
ATOM 568 O O . SER A 1 81 ? -13.536 -14.488 -20.487 1.00 52.47 81 SER A O 1
ATOM 570 N N . LEU A 1 82 ? -13.248 -12.311 -20.038 1.00 52.38 82 LEU A N 1
ATOM 571 C CA . LEU A 1 82 ? -13.086 -12.568 -18.602 1.00 52.38 82 LEU A CA 1
ATOM 572 C C . LEU A 1 82 ? -14.482 -12.729 -17.991 1.00 52.38 82 LEU A C 1
ATOM 574 O O . LEU A 1 82 ? -15.264 -11.772 -18.008 1.00 52.38 82 LEU A O 1
ATOM 578 N N . PRO A 1 83 ? -14.828 -13.914 -17.456 1.00 51.94 83 PRO A N 1
ATOM 579 C CA . PRO A 1 83 ? -16.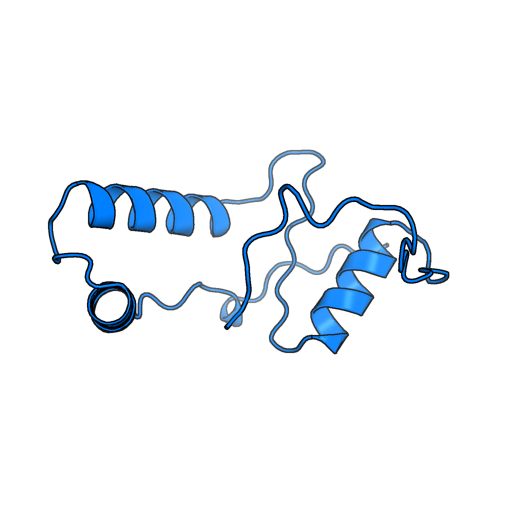085 -14.090 -16.757 1.00 51.94 83 PRO A CA 1
ATOM 580 C C . PRO A 1 83 ? -16.144 -13.078 -15.610 1.00 51.94 83 PRO A C 1
ATOM 582 O O . PRO A 1 83 ? -15.275 -13.070 -14.740 1.00 51.94 83 PRO A O 1
ATOM 585 N N . ARG A 1 84 ? -17.181 -12.233 -15.563 1.00 55.50 84 ARG A N 1
ATOM 586 C CA . ARG A 1 84 ? -17.437 -11.372 -14.390 1.00 55.50 84 ARG A CA 1
ATOM 587 C C . ARG A 1 84 ? -17.691 -12.175 -13.108 1.00 55.50 84 ARG A C 1
ATOM 589 O O . ARG A 1 84 ? -17.772 -11.587 -12.036 1.00 55.50 84 ARG A O 1
ATOM 596 N N . SER A 1 85 ? -17.809 -13.500 -13.197 1.00 48.66 85 SER A N 1
ATOM 597 C CA . SER A 1 85 ? -17.820 -14.401 -12.049 1.00 48.66 85 SER A CA 1
ATOM 598 C C . SER A 1 85 ? -16.473 -14.338 -11.323 1.00 48.66 85 SER A C 1
ATOM 600 O O . SER A 1 85 ? -15.538 -15.060 -11.658 1.00 48.66 85 SER A O 1
ATOM 602 N N . GLY A 1 86 ? -16.387 -13.433 -10.349 1.00 52.81 86 GLY A N 1
ATOM 603 C CA . GLY A 1 86 ? -15.230 -13.246 -9.472 1.00 52.81 86 GLY A CA 1
ATOM 604 C C . GLY A 1 86 ? -14.833 -11.784 -9.261 1.00 52.81 86 GLY A C 1
ATOM 605 O O . GLY A 1 86 ? -14.173 -11.480 -8.272 1.00 52.81 86 GLY A O 1
ATOM 606 N N . ALA A 1 87 ? -15.257 -10.867 -10.137 1.00 54.91 87 ALA A N 1
ATOM 607 C CA . ALA A 1 87 ? -15.052 -9.440 -9.907 1.00 54.91 87 ALA A CA 1
ATOM 608 C C . ALA A 1 87 ? -16.099 -8.935 -8.897 1.00 54.91 87 ALA A C 1
ATOM 610 O O . ALA A 1 87 ? -17.286 -9.231 -9.074 1.00 54.91 87 ALA A O 1
ATOM 611 N N . PRO A 1 88 ? -15.707 -8.191 -7.845 1.00 50.59 88 PRO A N 1
ATOM 612 C CA . PRO A 1 88 ? -16.679 -7.589 -6.946 1.00 50.59 88 PRO A CA 1
ATOM 613 C C . PRO A 1 88 ? -17.610 -6.680 -7.752 1.00 50.59 88 PRO A C 1
ATOM 615 O O . PRO A 1 88 ? -17.152 -5.860 -8.551 1.00 50.59 88 PRO A O 1
ATOM 618 N N . LEU A 1 89 ? -18.920 -6.845 -7.555 1.00 51.81 89 LEU A N 1
ATOM 619 C CA . LEU A 1 89 ? -19.911 -5.919 -8.091 1.00 51.81 89 LEU A CA 1
ATOM 620 C C . LEU A 1 89 ? -19.623 -4.545 -7.487 1.00 51.81 89 LEU A C 1
ATOM 622 O O . LEU A 1 89 ? -19.747 -4.356 -6.278 1.00 51.81 89 LEU A O 1
ATOM 626 N N . GLN A 1 90 ? -19.192 -3.608 -8.325 1.00 55.66 90 GLN A N 1
ATOM 627 C CA . GLN A 1 90 ? -19.126 -2.210 -7.932 1.00 55.66 90 GLN A CA 1
ATOM 628 C C . GLN A 1 90 ? -20.537 -1.615 -8.095 1.00 55.66 90 GLN A C 1
ATOM 630 O O . GLN A 1 90 ? -21.138 -1.843 -9.149 1.00 55.66 90 GLN A O 1
ATOM 635 N N . PRO A 1 91 ? -21.085 -0.953 -7.057 1.00 49.06 91 PRO A N 1
ATOM 636 C CA . PRO A 1 91 ? -22.399 -0.313 -7.111 1.00 49.06 91 PRO A CA 1
ATOM 637 C C . PRO A 1 91 ? -22.447 0.861 -8.094 1.00 49.06 91 PRO A C 1
ATOM 639 O O . PRO A 1 91 ? -21.383 1.473 -8.347 1.00 49.06 91 PRO A O 1
#

InterPro domains:
  IPR004873 BURP domain [PF03181] (14-80)
  IPR004873 BURP domain [PS51277] (1-91)
  IPR044816 BURP domain-containing protein [PTHR31236] (14-79)

Solvent-accessible surface area (backbone atoms only — not comparable to full-atom values): 6202 Å² total; per-residue (Å²): 132,83,80,74,77,82,58,86,85,62,57,82,72,82,56,52,70,66,52,31,54,76,70,72,43,55,84,90,35,73,67,43,53,51,50,51,52,53,54,50,62,73,68,46,81,66,55,94,94,52,86,79,84,80,54,96,47,71,66,53,41,50,54,52,49,26,59,73,70,72,43,87,85,76,77,83,83,78,59,95,77,62,68,67,84,80,60,80,84,77,132

Sequence (91 aa):
MLVRPRPSSCRVTSRTPAALARLGVAAGSAAAAEMERTLGMCETPSLAGEAKFCATSLEALLEDAMAGLGTRDVVPVTSPSLPRSGAPLQP

Secondary structure (DSSP, 8-state):
---PPPPGGGS----HHHHHHHTTPPTTSHHHHHHHHHHHHHHSPPPTT------SSHHHHHHHHHHHHT-S-------TTS-STTS----

pLDDT: mean 74.36, std 14.47, range [42.12, 93.56]

Mean predicted aligned error: 11.55 Å

Radius of gyration: 17.2 Å; Cα contacts (8 Å, |Δi|>4): 36; chains: 1; bounding box: 38×29×43 Å

Nearest PDB structures (foldseek):
  7enc-assembly1_DI  TM=2.355E-01  e=7.406E+00  Homo sapiens
  7enc-assembly1_Di  TM=2.549E-01  e=9.064E+00  Homo sapiens

Foldseek 3Di:
DDLDPDDPVQQPPCPLVVVCVVVVHDPPDPVSVVVVVVSVVLVDDADVVDRRDGDPDPVRVLVVVCVNVVHPPDDDPPDPPDPCVPPPDDD

Organism: NCBI:txid38414

=== Feature glossary ===
Feature key, reading from the visual/contextual features back to the raw sequence:

Rendered structure images. Six rendered views show the 3D structure from the faces of a cube — i.e. along ±x, ±y, ±z. Rendering representation is drawn randomly per protein from cartoon (secondary-structure ribbons), sticks (backbone bonds), or molecular surface; coloring is either N→C rainbow (blue at the N-terminus through red at the C-terminus) or one color per chain.

Contact-map, Ramachandran, and PAE plots. The contact map is a binary N×N matrix image: pixel (i, j) is dark where Cα_i and Cα_j are within 8 Å and |i−j|>4. Because the |i−j|>4 filter removes local helical contacts, off-diagonal stripes parallel to the main diagonal indicate parallel β-sheets; stripes perpendicular to it indicate antiparallel β-sheets. The Ramachandran plot scatters every residue's (φ, ψ) pair against the sterically allowed regions. The PAE heatmap renders the predicted-aligned-error matrix.

InterPro / GO / CATH / organism. Database cross-references. InterPro integrates a dozen domain/family signature databases into unified entries with residue-range hits. GO terms attach function/process/location labels with evidence codes. CATH codes position the fold in a four-level structural taxonomy. Organism is the NCBI-taxonomy species name.

Nearest PDB structures. The Foldseek neighbor list gives the closest experimentally determined structures in the PDB, ranked by structural alignment. TM-score near 1 means near-identical fold; near 0.3 means only rough topology match. This is how one finds what a novel AlphaFold prediction most resembles in the solved-structure universe.

Predicted aligned error. PAE(i, j) answers: if I align the predicted and true structures on residue i, how far off (in Å) do I expect residue j to be? A block-diagonal PAE matrix with low values on the blocks and high values off-diagonal is the signature of a multi-domain protein with confidently predicted domains but uncertain inter-domain orientation.

Solvent-accessible surface area. Accessible surface area quantifies burial. A residue with SASA near zero is packed into the hydrophobic core; one with SASA >100 Å² sits on the surface. Computed here via the Shrake–Rupley numerical algorithm with a 1.4 Å probe.

B-factor. B-factor (Debye–Waller factor) reflects atomic displacement in the crystal lattice. It is an experimental observable (units Å²), not a prediction; low values mean the atom is pinned down, high values mean it moves or is heterogeneous across the crystal.

pLDDT. For AlphaFold models, the B-factor field carries pLDDT — the model's own estimate of local accuracy on a 0–100 scale. Regions with pLDDT<50 should be treated as essentially unmodeled; they often correspond to intrinsically disordered segments.

Backbone torsions (φ/ψ). φ (phi) and ψ (psi) are the two rotatable backbone dihedrals per residue: φ is the C(i-1)–N–Cα–C torsion, ψ is the N–Cα–C–N(i+1) torsion, both in degrees on (−180°, 180°]. α-helical residues cluster near (−60°, −45°); β-strand residues near (−120°, +130°). A Ramachandran plot is simply a scatter of (φ, ψ) for every residue.

Radius of gyration, Cα contacts, bounding box. Radius of gyration (Rg) is the root-mean-square distance of Cα atoms from their centroid — a single number for overall size and compactness. A globular domain of N residues has Rg ≈ 2.2·N^0.38 Å; an extended or disordered chain has a much larger Rg. The Cα contact count is the number of residue pairs whose Cα atoms are within 8 Å and are more than four positions apart in sequence — a standard proxy for tertiary packing density. The bounding box is the smallest axis-aligned box enclosing all Cα atoms.

Secondary structure (3-state, P-SEA). Three-state secondary structure (P-SEA) collapses the eight DSSP classes into helix (a), strand (b), and coil (c). P-SEA assigns these from Cα geometry alone — distances and angles — without requiring backbone oxygens, so it works on any Cα trace.

Secondary structure (8-state, DSSP). DSSP 8-state secondary structure assigns each residue one of H (α-helix), G (3₁₀-helix), I (π-helix), E (extended β-strand), B (isolated β-bridge), T (hydrogen-bonded turn), S (bend), or '-' (coil). The assignment is computed from backbone hydrogen-bond geometry via the Kabsch–Sander algorithm.

Foldseek 3Di. A 3Di character summarizes, for each residue, the relative orientation of the Cα frame of its nearest spatial neighbor. Because it encodes fold topology rather than chemistry, 3Di alignments detect remote structural similarity that sequence alignment misses.

mmCIF coordinates. The mmCIF block holds the 3D Cartesian coordinates of each backbone atom (N, Cα, C, O) in ångströms. mmCIF is the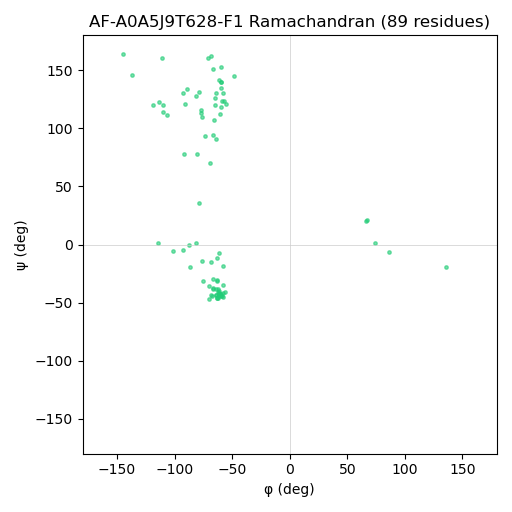 PDB's canonical archive format — a tagged-loop text representation of the atomic model.

Sequence. Sequence gives the chain of amino acids in standard one-letter code (A=alanine, C=cysteine, …, Y=tyrosine), read N→C. It is the only feature that is directly encoded by the gene; all structural features are derived from the folded form of this sequence.